Protein AF-A0A510JDL7-F1 (afdb_monomer)

Foldseek 3Di:
DPPVVVVVVVVVVLVVVLLVQLLVLLDPQKWKWWFLFWAWDFPVVPDPDGDTDTFGKMWIWHDDPQKIWIDIKTKAAPDCVQADPSRIGPLVVCLVPVVRIPTGRPRQFETWDADPNDIDTDRGTDIGGPVRVVVVCVVRVIDTDDSVSSNSSSVVSVVVSVVVD

Radius of gyration: 16.77 Å; Cα contacts (8 Å, |Δi|>4): 255; chains: 1; bounding box: 40×36×50 Å

Mean predicted aligned error: 10.33 Å

pLDDT: mean 73.53, std 20.41, range [26.92, 97.62]

Secondary structure (DSSP, 8-state):
--TTHHHHHHHHHHHHHHHHHHHHTTSTT-EEEEEEEEEEEE-TTT-SS--EEEEEEEEEEEEETTEEEEEEEEEE-SSGGGB-TTS-B-HHHHTT-GGGSEEE--TT-PPPEEETTEEE---S-EEE-HHHHHHHHHHTT-EEPPHHHHHHHHHHHHHHHHH--

Organism: NCBI:txid157692

Sequence (165 aa):
MLKKLAFFLLFLIGIISFSLESKDFNTPQAVIYNTNKKMPANFRFEMEEDNWEDTNYIIHVIKDGDKYKVAYSYLKANSPSYYDKDGYPRLDFVTKEFDKVYFTYFSAQPGTYVKEGKKIERMTYETLTAEQLEEFLKERNAKKVDDNIQKRIKEHLLWLDSAAN

Structure (mmCIF, N/CA/C/O backbone):
data_AF-A0A510JDL7-F1
#
_entry.id   AF-A0A510JDL7-F1
#
loop_
_atom_site.group_PDB
_atom_site.id
_atom_site.type_symbol
_atom_site.label_atom_id
_atom_site.label_alt_id
_atom_site.label_comp_id
_atom_site.label_asym_id
_atom_site.label_entity_id
_atom_site.label_seq_id
_atom_site.pdbx_PDB_ins_code
_atom_site.Cartn_x
_atom_site.Cartn_y
_atom_site.Cartn_z
_atom_site.occupancy
_atom_site.B_iso_or_equiv
_atom_site.auth_seq_id
_atom_site.auth_comp_id
_atom_site.auth_asym_id
_atom_site.auth_atom_id
_atom_site.pdbx_PDB_model_num
ATOM 1 N N . MET A 1 1 ? 20.229 -20.669 34.619 1.00 41.16 1 MET A N 1
ATOM 2 C CA . MET A 1 1 ? 20.325 -20.851 33.151 1.00 41.16 1 MET A CA 1
ATOM 3 C C . MET A 1 1 ? 19.003 -21.231 32.456 1.00 41.16 1 MET A C 1
ATOM 5 O O . MET A 1 1 ? 19.018 -21.387 31.247 1.00 41.16 1 MET A O 1
ATOM 9 N N . LEU A 1 2 ? 17.841 -21.260 33.135 1.00 39.34 2 LEU A N 1
ATOM 10 C CA . LEU A 1 2 ? 16.552 -21.636 32.510 1.00 39.34 2 LEU A CA 1
ATOM 11 C C . LEU A 1 2 ? 15.729 -20.478 31.896 1.00 39.34 2 LEU A C 1
ATOM 13 O O . LEU A 1 2 ? 14.809 -20.725 31.129 1.00 39.34 2 LEU A O 1
ATOM 17 N N . LYS A 1 3 ? 16.042 -19.207 32.195 1.00 33.81 3 LYS A N 1
ATOM 18 C CA . LYS A 1 3 ? 15.233 -18.056 31.730 1.00 33.81 3 LYS A CA 1
ATOM 19 C C . LYS A 1 3 ? 15.479 -17.635 30.272 1.00 33.81 3 LYS A C 1
ATOM 21 O O . LYS A 1 3 ? 14.683 -16.880 29.732 1.00 33.81 3 LYS A O 1
ATOM 26 N N . LYS A 1 4 ? 16.555 -18.111 29.631 1.00 34.12 4 LYS A N 1
ATOM 27 C CA . LYS A 1 4 ? 16.896 -17.753 28.239 1.00 34.12 4 LYS A CA 1
ATOM 28 C C . LYS A 1 4 ? 16.282 -18.692 27.189 1.00 34.12 4 LYS A C 1
ATOM 30 O O . LYS A 1 4 ? 16.147 -18.283 26.045 1.00 34.12 4 LYS A O 1
ATOM 35 N N . LEU A 1 5 ? 15.864 -19.905 27.571 1.00 37.09 5 LEU A N 1
ATOM 36 C CA . LEU A 1 5 ? 15.298 -20.880 26.627 1.00 37.09 5 LEU A CA 1
ATOM 37 C C . LEU A 1 5 ? 13.821 -20.594 26.292 1.00 37.09 5 LEU A C 1
ATOM 39 O O . LEU A 1 5 ? 13.394 -20.798 25.161 1.00 37.09 5 LEU A O 1
ATOM 43 N N . ALA A 1 6 ? 13.057 -20.045 27.243 1.00 39.56 6 ALA A N 1
ATOM 44 C CA . ALA A 1 6 ? 11.647 -19.699 27.031 1.00 39.56 6 ALA A CA 1
ATOM 45 C C . ALA A 1 6 ? 11.447 -18.574 25.994 1.00 39.56 6 ALA A C 1
ATOM 47 O O . ALA A 1 6 ? 10.439 -18.553 25.294 1.00 39.56 6 ALA A O 1
ATOM 48 N N . PHE A 1 7 ? 12.426 -17.675 25.847 1.00 36.28 7 PHE A N 1
ATOM 49 C CA . PHE A 1 7 ? 12.362 -16.579 24.874 1.00 36.28 7 PHE A CA 1
ATOM 50 C C . PHE A 1 7 ? 12.571 -17.055 23.427 1.00 36.28 7 PHE A C 1
ATOM 52 O O . PHE A 1 7 ? 12.030 -16.457 22.504 1.00 36.28 7 PHE A O 1
ATOM 59 N N . PHE A 1 8 ? 13.302 -18.158 23.231 1.00 31.39 8 PHE A N 1
ATOM 60 C CA . PHE A 1 8 ? 13.505 -18.763 21.911 1.00 31.39 8 PHE A CA 1
ATOM 61 C C . PHE A 1 8 ? 12.312 -19.624 21.471 1.00 31.39 8 PHE A C 1
ATOM 63 O O . PHE A 1 8 ? 11.990 -19.663 20.286 1.00 31.39 8 PHE A O 1
ATOM 70 N N . LEU A 1 9 ? 11.606 -20.264 22.412 1.00 27.17 9 LEU A N 1
ATOM 71 C CA . LEU A 1 9 ? 10.429 -21.079 22.086 1.00 27.17 9 LEU A CA 1
ATOM 72 C C . LEU A 1 9 ? 9.188 -20.246 21.717 1.00 27.17 9 LEU A C 1
ATOM 74 O O . LEU A 1 9 ? 8.408 -20.672 20.871 1.00 27.17 9 LEU A O 1
ATOM 78 N N . LEU A 1 10 ? 9.018 -19.048 22.287 1.00 34.72 10 LEU A N 1
ATOM 79 C CA . LEU A 1 10 ? 7.931 -18.130 21.905 1.00 34.72 10 LEU A CA 1
ATOM 80 C C . LEU A 1 10 ? 8.142 -17.490 20.523 1.00 34.72 10 LEU A C 1
ATOM 82 O O . LEU A 1 10 ? 7.177 -17.066 19.892 1.00 34.72 10 LEU A O 1
ATOM 86 N N . PHE A 1 11 ? 9.381 -17.454 20.028 1.00 32.03 11 PHE A N 1
ATOM 87 C CA . PHE A 1 11 ? 9.708 -16.856 18.733 1.00 32.03 11 PHE A CA 1
ATOM 88 C C . PHE A 1 11 ? 9.365 -17.774 17.547 1.00 32.03 11 PHE A C 1
ATOM 90 O O . PHE A 1 11 ? 9.019 -17.293 16.473 1.00 32.03 11 PHE A O 1
ATOM 97 N N . LEU A 1 12 ? 9.389 -19.096 17.746 1.00 29.89 12 LEU A N 1
ATOM 98 C CA . LEU A 1 12 ? 9.092 -20.075 16.692 1.00 29.89 12 LEU A CA 1
ATOM 99 C C . LEU A 1 12 ? 7.590 -20.244 16.413 1.00 29.89 12 LEU A C 1
ATOM 101 O O . LEU A 1 12 ? 7.218 -20.577 15.292 1.00 29.89 12 LEU A O 1
ATOM 105 N N . ILE A 1 13 ? 6.720 -19.964 17.389 1.00 31.05 13 ILE A N 1
ATOM 106 C CA . ILE A 1 13 ? 5.259 -20.054 17.202 1.00 31.05 13 ILE A CA 1
ATOM 107 C C . ILE A 1 13 ? 4.720 -18.834 16.430 1.00 31.05 13 ILE A C 1
ATOM 109 O O . ILE A 1 13 ? 3.722 -18.945 15.725 1.00 31.05 13 ILE A O 1
ATOM 113 N N . GLY A 1 14 ? 5.403 -17.684 16.494 1.00 26.92 14 GLY A N 1
ATOM 114 C CA . GLY A 1 14 ? 4.995 -16.477 15.768 1.00 26.92 14 GLY A CA 1
ATOM 115 C C . GLY A 1 14 ? 5.118 -16.614 14.249 1.00 26.92 14 GLY A C 1
ATOM 116 O O . GLY A 1 14 ? 4.195 -16.259 13.529 1.00 26.92 14 GLY A O 1
ATOM 117 N N . ILE A 1 15 ? 6.222 -17.184 13.757 1.00 33.34 15 ILE A N 1
ATOM 118 C CA . ILE A 1 15 ? 6.570 -17.188 12.322 1.00 33.34 15 ILE A CA 1
ATOM 119 C C . ILE A 1 15 ? 5.583 -18.023 11.486 1.00 33.34 15 ILE A C 1
ATOM 121 O O . ILE A 1 15 ? 5.272 -17.660 10.354 1.00 33.34 15 ILE A O 1
ATOM 125 N N . ILE A 1 16 ? 5.035 -19.105 12.048 1.00 31.17 16 ILE A N 1
ATOM 126 C CA . ILE A 1 16 ? 4.105 -19.990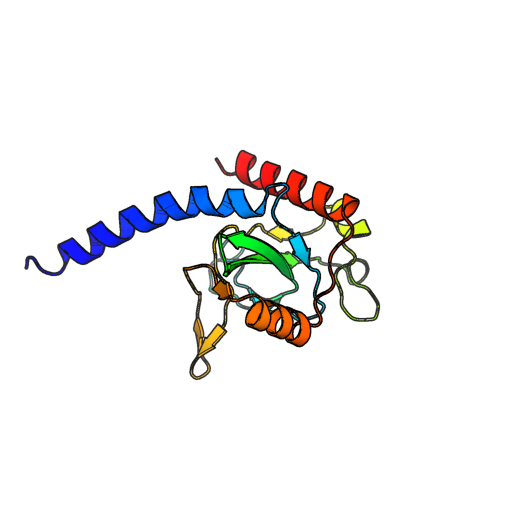 11.328 1.00 31.17 16 ILE A CA 1
ATOM 127 C C . ILE A 1 16 ? 2.730 -19.315 11.157 1.00 31.17 16 ILE A C 1
ATOM 129 O O . ILE A 1 16 ? 2.144 -19.389 10.076 1.00 31.17 16 ILE A O 1
ATOM 133 N N . SER A 1 17 ? 2.253 -18.585 12.173 1.00 32.38 17 SER A N 1
ATOM 134 C CA . SER A 1 17 ? 0.970 -17.862 12.133 1.00 32.38 17 SER A CA 1
ATOM 135 C C . SER A 1 17 ? 0.961 -16.707 11.124 1.00 32.38 17 SER A C 1
ATOM 137 O O . SER A 1 17 ? -0.064 -16.450 10.495 1.00 32.38 17 SER A O 1
ATOM 139 N N . PHE A 1 18 ? 2.107 -16.051 10.905 1.00 39.56 18 PHE A N 1
ATOM 140 C CA . PHE A 1 18 ? 2.215 -14.936 9.956 1.00 39.56 18 PHE A CA 1
ATOM 141 C C . PHE A 1 18 ? 1.975 -15.349 8.497 1.00 39.56 18 PHE A C 1
ATOM 143 O O . PHE A 1 18 ? 1.402 -14.569 7.743 1.00 39.56 18 PHE A O 1
ATOM 150 N N . SER A 1 19 ? 2.343 -16.575 8.104 1.00 47.31 19 SER A N 1
ATOM 151 C CA . SER A 1 19 ? 2.149 -17.076 6.729 1.00 47.31 19 SER A CA 1
ATOM 152 C C . SER A 1 19 ? 0.683 -17.344 6.352 1.00 47.31 19 SER A C 1
ATOM 154 O O . SER A 1 19 ? 0.345 -17.416 5.169 1.00 47.31 19 SER A O 1
ATOM 156 N N . LEU A 1 20 ? -0.191 -17.516 7.352 1.00 47.72 20 LEU A N 1
ATOM 157 C CA . LEU A 1 20 ? -1.612 -17.809 7.158 1.00 47.72 20 LEU A CA 1
ATOM 158 C C . LEU A 1 20 ? -2.445 -16.525 7.093 1.00 47.72 20 LEU A C 1
ATOM 160 O O . LEU A 1 20 ? -3.252 -16.384 6.182 1.00 47.72 20 LEU A O 1
ATOM 164 N N . GLU A 1 21 ? -2.205 -15.572 7.999 1.00 56.72 21 GLU A N 1
ATOM 165 C CA . GLU A 1 21 ? -2.957 -14.302 8.061 1.00 56.72 21 GLU A CA 1
ATOM 166 C C . GLU A 1 21 ? -2.655 -13.360 6.891 1.00 56.72 21 GLU A C 1
ATOM 168 O O . GLU A 1 21 ? -3.428 -12.457 6.579 1.00 56.72 21 GLU A O 1
ATOM 173 N N . SER A 1 22 ? -1.522 -13.553 6.225 1.00 60.84 22 SER A N 1
ATOM 174 C CA . SER A 1 22 ? -1.131 -12.714 5.105 1.00 60.84 22 SER A CA 1
ATOM 175 C C . SER A 1 22 ? -2.011 -12.954 3.878 1.00 60.84 22 SER A C 1
ATOM 177 O O . SER A 1 22 ? -2.494 -12.006 3.259 1.00 60.84 22 SER A O 1
ATOM 179 N N . LYS A 1 23 ? -2.343 -14.226 3.625 1.00 66.38 23 LYS A N 1
ATOM 180 C CA . LYS A 1 23 ? -3.234 -14.665 2.546 1.00 66.38 23 LYS A CA 1
ATOM 181 C C . LYS A 1 23 ? -4.621 -14.048 2.656 1.00 66.38 23 LYS A C 1
ATOM 183 O O . LYS A 1 23 ? -5.256 -13.830 1.624 1.00 66.38 23 LYS A O 1
ATOM 188 N N . ASP A 1 24 ? -5.064 -13.702 3.866 1.00 76.19 24 ASP A N 1
ATOM 189 C CA . ASP A 1 24 ? -6.343 -13.025 4.070 1.00 76.19 24 ASP A CA 1
ATOM 190 C C . ASP A 1 24 ? -6.382 -11.700 3.298 1.00 76.19 24 ASP A C 1
ATOM 192 O O . ASP A 1 24 ? -7.381 -11.416 2.636 1.00 76.19 24 ASP A O 1
ATOM 196 N N . PHE A 1 25 ? -5.279 -10.939 3.258 1.00 77.56 25 PHE A N 1
ATOM 197 C CA . PHE A 1 25 ? -5.152 -9.670 2.512 1.00 77.56 25 PHE A CA 1
ATOM 198 C C . PHE A 1 25 ? -5.222 -9.816 0.993 1.00 77.56 25 PHE A C 1
ATOM 200 O O . PHE A 1 25 ? -5.469 -8.832 0.296 1.00 77.56 25 PHE A O 1
ATOM 207 N N . ASN A 1 26 ? -5.111 -11.039 0.484 1.00 75.81 26 ASN A N 1
ATOM 208 C CA . ASN A 1 26 ? -5.277 -11.345 -0.931 1.00 75.81 26 ASN A CA 1
ATOM 209 C C . ASN A 1 26 ? -6.688 -11.847 -1.277 1.00 75.81 26 ASN A C 1
ATOM 211 O O . ASN A 1 26 ? -6.996 -12.100 -2.444 1.00 75.81 26 ASN A O 1
ATOM 215 N N . THR A 1 27 ? -7.577 -11.970 -0.290 1.00 78.25 27 THR A N 1
ATOM 216 C CA . THR A 1 27 ? -8.949 -12.445 -0.497 1.00 78.25 27 THR A CA 1
ATOM 217 C C . THR A 1 27 ? -9.860 -11.373 -1.119 1.00 78.25 27 THR A C 1
ATOM 219 O O . THR A 1 27 ? -9.561 -10.168 -1.099 1.00 78.25 27 THR A O 1
ATOM 222 N N . PRO A 1 28 ? -11.026 -11.758 -1.676 1.00 79.94 28 PRO A N 1
ATOM 223 C CA . PRO A 1 28 ? -12.033 -10.805 -2.144 1.00 79.94 28 PRO A CA 1
ATOM 224 C C . PRO A 1 28 ? -12.457 -9.762 -1.096 1.00 79.94 28 PRO A C 1
ATOM 226 O O . PRO A 1 28 ? -12.797 -8.647 -1.478 1.00 79.94 28 PRO A O 1
ATOM 229 N N . GLN A 1 29 ? -12.384 -10.097 0.195 1.00 85.56 29 GLN A N 1
ATOM 230 C CA . GLN A 1 29 ? -12.795 -9.263 1.326 1.00 85.56 29 GLN A CA 1
ATOM 231 C C . GLN A 1 29 ? -11.840 -8.094 1.606 1.00 85.56 29 GLN A C 1
ATOM 233 O O . GLN A 1 29 ? -12.261 -7.101 2.200 1.00 85.56 29 GLN A O 1
ATOM 238 N N . ALA A 1 30 ? -10.579 -8.182 1.177 1.00 89.56 30 ALA A N 1
ATOM 239 C CA . ALA A 1 30 ? -9.633 -7.082 1.304 1.00 89.56 30 ALA A CA 1
ATOM 240 C C . ALA A 1 30 ? -9.984 -5.934 0.349 1.00 89.56 30 ALA A C 1
ATOM 242 O O . ALA A 1 30 ? -10.299 -6.158 -0.817 1.00 89.56 30 ALA A O 1
ATOM 243 N N . VAL A 1 31 ? -9.892 -4.691 0.803 1.00 95.06 31 VAL A N 1
ATOM 244 C CA . VAL A 1 31 ? -10.018 -3.505 -0.048 1.00 95.06 31 VAL A CA 1
ATOM 245 C C . VAL A 1 31 ? -8.645 -2.878 -0.210 1.00 95.06 31 VAL A C 1
ATOM 247 O O . VAL A 1 31 ? -7.950 -2.640 0.777 1.00 95.06 31 VAL A O 1
ATOM 250 N N . ILE A 1 32 ? -8.263 -2.602 -1.455 1.00 93.88 32 ILE A N 1
ATOM 251 C CA . ILE A 1 32 ? -6.975 -1.988 -1.772 1.00 93.88 32 ILE A CA 1
ATOM 252 C C . ILE A 1 32 ? -7.158 -0.487 -1.979 1.00 93.88 32 ILE A C 1
ATOM 254 O O . ILE A 1 32 ? -8.042 -0.042 -2.718 1.00 93.88 32 ILE A O 1
ATOM 258 N N . TYR A 1 33 ? -6.271 0.287 -1.364 1.00 96.25 33 TYR A N 1
ATOM 259 C CA . TYR A 1 33 ? -6.154 1.722 -1.557 1.00 96.25 33 TYR A CA 1
ATOM 260 C C . TYR A 1 33 ? -4.786 2.081 -2.135 1.00 96.25 33 TYR A C 1
ATOM 262 O O . TYR A 1 33 ? -3.755 1.530 -1.750 1.00 96.25 33 TYR A O 1
ATOM 270 N N . ASN A 1 34 ? -4.793 3.042 -3.051 1.00 95.88 34 ASN A N 1
ATOM 271 C CA . ASN A 1 34 ? -3.611 3.624 -3.661 1.00 95.88 34 ASN A CA 1
ATOM 272 C C . ASN A 1 34 ? -3.265 4.948 -2.978 1.00 95.88 34 ASN A C 1
ATOM 274 O O . ASN A 1 34 ? -4.159 5.743 -2.684 1.00 95.88 34 ASN A O 1
ATOM 278 N N . THR A 1 35 ? -1.984 5.214 -2.759 1.00 95.31 35 THR A N 1
ATOM 279 C CA . THR A 1 35 ? -1.496 6.440 -2.119 1.00 95.31 35 THR A CA 1
ATOM 280 C C . THR A 1 35 ? -0.325 7.016 -2.909 1.00 95.31 35 THR A C 1
ATOM 282 O O . THR A 1 35 ? 0.427 6.285 -3.545 1.00 95.31 35 THR A O 1
ATOM 285 N N . ASN A 1 36 ? -0.180 8.340 -2.872 1.00 94.75 36 ASN A N 1
ATOM 286 C CA . ASN A 1 36 ? 0.999 9.044 -3.377 1.00 94.75 36 ASN A CA 1
ATOM 287 C C . ASN A 1 36 ? 2.031 9.342 -2.278 1.00 94.75 36 ASN A C 1
ATOM 289 O O . ASN A 1 36 ? 2.998 10.071 -2.504 1.00 94.75 36 ASN A O 1
ATOM 293 N N . LYS A 1 37 ? 1.815 8.833 -1.061 1.00 92.25 37 LYS A N 1
ATOM 294 C CA . LYS A 1 37 ? 2.808 8.881 0.008 1.00 92.25 37 LYS A CA 1
ATOM 295 C C . LYS A 1 37 ? 3.809 7.754 -0.188 1.00 92.25 37 LYS A C 1
ATOM 297 O O . LYS A 1 37 ? 3.488 6.688 -0.705 1.00 92.25 37 LYS A O 1
ATOM 302 N N . LYS A 1 38 ? 5.021 7.993 0.298 1.00 87.31 38 LYS A N 1
ATOM 303 C CA . LYS A 1 38 ? 6.072 6.985 0.359 1.00 87.31 38 LYS A CA 1
ATOM 304 C C . LYS A 1 38 ? 6.242 6.496 1.787 1.00 87.31 38 LYS A C 1
ATOM 306 O O . LYS A 1 38 ? 5.964 7.232 2.733 1.00 87.31 38 LYS A O 1
ATOM 311 N N . MET A 1 39 ? 6.681 5.256 1.922 1.00 80.94 39 MET A N 1
ATOM 312 C CA . MET A 1 39 ? 7.043 4.642 3.192 1.00 80.94 39 MET A CA 1
ATOM 313 C C . MET A 1 39 ? 8.440 4.026 3.043 1.00 80.94 39 MET A C 1
ATOM 315 O O . MET A 1 39 ? 8.738 3.486 1.973 1.00 80.94 39 MET A O 1
ATOM 319 N N . PRO A 1 40 ? 9.315 4.119 4.060 1.00 77.00 40 PRO A N 1
ATOM 320 C CA . PRO A 1 40 ? 10.616 3.466 4.011 1.00 77.00 40 PRO A CA 1
ATOM 321 C C . PRO A 1 40 ? 10.463 1.956 3.811 1.00 77.00 40 PRO A C 1
ATOM 323 O O . PRO A 1 40 ? 9.755 1.317 4.581 1.00 77.00 40 PRO A O 1
ATOM 326 N N . ALA A 1 41 ? 11.154 1.395 2.825 1.00 74.25 41 ALA A N 1
ATOM 327 C CA . ALA A 1 41 ? 11.216 -0.035 2.553 1.00 74.25 41 ALA A CA 1
ATOM 328 C C . ALA A 1 41 ? 12.675 -0.500 2.564 1.00 74.25 41 ALA A C 1
ATOM 330 O O . ALA A 1 41 ? 13.564 0.240 2.142 1.00 74.25 41 ALA A O 1
ATOM 331 N N . ASN A 1 42 ? 12.909 -1.722 3.040 1.00 68.06 42 ASN A N 1
ATOM 332 C CA . ASN A 1 42 ? 14.197 -2.399 2.943 1.00 68.06 42 ASN A CA 1
ATOM 333 C C . ASN A 1 42 ? 14.015 -3.647 2.082 1.00 68.06 42 ASN A C 1
ATOM 335 O O . ASN A 1 42 ? 13.366 -4.614 2.486 1.00 68.06 42 ASN A O 1
ATOM 339 N N . PHE A 1 43 ? 14.574 -3.617 0.879 1.00 64.50 43 PHE A N 1
ATOM 340 C CA . PHE A 1 43 ? 14.559 -4.751 -0.035 1.00 64.50 43 PHE A CA 1
ATOM 341 C C . PHE A 1 43 ? 15.750 -5.664 0.275 1.00 64.50 43 PHE A C 1
ATOM 343 O O . PHE A 1 43 ? 16.668 -5.804 -0.527 1.00 64.50 43 PHE A O 1
ATOM 350 N N . ARG A 1 44 ? 15.731 -6.306 1.455 1.00 54.38 44 ARG A N 1
ATOM 351 C CA . ARG A 1 44 ? 16.808 -7.203 1.931 1.00 54.38 44 ARG A CA 1
ATOM 352 C C . ARG A 1 44 ? 17.115 -8.376 0.989 1.00 54.38 44 ARG A C 1
ATOM 354 O O . ARG A 1 44 ? 18.147 -9.016 1.127 1.00 54.38 44 ARG A O 1
ATOM 361 N N . PHE A 1 45 ? 16.223 -8.671 0.045 1.00 49.91 45 PHE A N 1
ATOM 362 C CA . PHE A 1 45 ? 16.415 -9.713 -0.964 1.00 49.91 45 PHE A CA 1
ATOM 363 C C . PHE A 1 45 ? 17.318 -9.278 -2.133 1.00 49.91 45 PHE A C 1
ATOM 365 O O . PHE A 1 45 ? 17.665 -10.119 -2.955 1.00 49.91 45 PHE A O 1
ATOM 372 N N . GLU A 1 46 ? 17.700 -7.996 -2.219 1.00 45.31 46 GLU A N 1
ATOM 373 C CA . GLU A 1 46 ? 18.482 -7.453 -3.340 1.00 45.31 46 GLU A CA 1
ATOM 374 C C . GLU A 1 46 ? 19.937 -7.094 -2.985 1.00 45.31 46 GLU A C 1
ATOM 376 O O . GLU A 1 46 ? 20.745 -6.958 -3.903 1.00 45.31 46 GLU A O 1
ATOM 381 N N . MET A 1 47 ? 20.310 -6.921 -1.705 1.00 38.47 47 MET A N 1
ATOM 382 C CA . MET A 1 47 ? 21.626 -6.369 -1.327 1.00 38.47 47 MET A CA 1
ATOM 383 C C . MET A 1 47 ? 22.196 -6.951 -0.022 1.00 38.47 47 MET A C 1
ATOM 385 O O . MET A 1 47 ? 21.455 -7.279 0.898 1.00 38.47 47 MET A O 1
ATOM 389 N N . GLU A 1 48 ? 23.530 -7.045 0.059 1.00 44.69 48 GLU A N 1
ATOM 390 C CA . GLU A 1 48 ? 24.288 -7.562 1.219 1.00 44.69 48 GLU A CA 1
ATOM 391 C C . GLU A 1 48 ? 24.217 -6.652 2.472 1.00 44.69 48 GLU A C 1
ATOM 393 O O . GLU A 1 48 ? 24.642 -7.064 3.551 1.00 44.69 48 GLU A O 1
ATOM 398 N N . GLU A 1 49 ? 23.646 -5.443 2.362 1.00 52.44 49 GLU A N 1
ATOM 399 C CA . GLU A 1 49 ? 23.534 -4.446 3.439 1.00 52.44 49 GLU A CA 1
ATOM 400 C C . GLU A 1 49 ? 22.097 -3.910 3.610 1.00 52.44 49 GLU A C 1
ATOM 402 O O . GLU A 1 49 ? 21.289 -3.930 2.680 1.00 52.44 49 GLU A O 1
ATOM 407 N N . ASP A 1 50 ? 21.787 -3.384 4.804 1.00 59.22 50 ASP A N 1
ATOM 408 C CA . ASP A 1 50 ? 20.510 -2.724 5.118 1.00 59.22 50 ASP A CA 1
ATOM 409 C C . ASP A 1 50 ? 20.333 -1.436 4.287 1.00 59.22 50 ASP A C 1
ATOM 411 O O . ASP A 1 50 ? 20.766 -0.352 4.689 1.00 59.22 50 ASP A O 1
ATOM 415 N N . ASN A 1 51 ? 19.655 -1.537 3.140 1.00 64.56 51 ASN A N 1
ATOM 416 C CA . ASN A 1 51 ? 19.399 -0.403 2.254 1.00 64.56 51 ASN A CA 1
ATOM 417 C C . ASN A 1 51 ? 17.938 0.063 2.344 1.00 64.56 51 ASN A C 1
ATOM 419 O O . ASN A 1 51 ? 17.033 -0.491 1.719 1.00 64.56 51 ASN A O 1
ATOM 423 N N . TRP A 1 52 ? 17.717 1.095 3.157 1.00 73.19 52 TRP A N 1
ATOM 424 C CA . TRP A 1 52 ? 16.405 1.692 3.388 1.00 73.19 52 TRP A CA 1
ATOM 425 C C . TRP A 1 52 ? 16.122 2.842 2.424 1.00 73.19 52 TRP A C 1
ATOM 427 O O . TRP A 1 52 ? 16.734 3.905 2.541 1.00 73.19 52 TRP A O 1
ATOM 437 N N . GLU A 1 53 ? 15.092 2.711 1.593 1.00 75.75 53 GLU A N 1
ATOM 438 C CA . GLU A 1 53 ? 14.673 3.758 0.654 1.00 75.75 53 GLU A CA 1
ATOM 439 C C . GLU A 1 53 ? 13.178 4.090 0.767 1.00 75.75 53 GLU A C 1
ATOM 441 O O . GLU A 1 53 ? 12.339 3.231 1.045 1.00 75.75 53 GLU A O 1
ATOM 446 N N . ASP A 1 54 ? 12.822 5.357 0.555 1.00 83.44 54 ASP A N 1
ATOM 447 C CA . ASP A 1 54 ? 11.421 5.781 0.550 1.00 83.44 54 ASP A CA 1
ATOM 448 C C . ASP A 1 54 ? 10.735 5.284 -0.727 1.00 83.44 54 ASP A C 1
ATOM 450 O O . ASP A 1 54 ? 11.017 5.756 -1.835 1.00 83.44 54 ASP A O 1
ATOM 454 N N . THR A 1 55 ? 9.795 4.355 -0.562 1.00 81.81 55 THR A N 1
ATOM 455 C CA . THR A 1 55 ? 9.177 3.609 -1.662 1.00 81.81 55 THR A CA 1
ATOM 456 C C . THR A 1 55 ? 7.670 3.813 -1.710 1.00 81.81 55 THR A C 1
ATOM 458 O O . THR A 1 55 ? 7.019 4.049 -0.690 1.00 81.81 55 THR A O 1
ATOM 461 N N . ASN A 1 56 ? 7.096 3.743 -2.911 1.00 87.31 56 ASN A N 1
ATOM 462 C CA . ASN A 1 56 ? 5.648 3.777 -3.079 1.00 87.31 56 ASN A CA 1
ATOM 463 C C . ASN A 1 56 ? 5.025 2.484 -2.550 1.00 87.31 56 ASN A C 1
ATOM 465 O O . ASN A 1 56 ? 5.655 1.426 -2.549 1.00 87.31 56 ASN A O 1
ATOM 469 N N . TYR A 1 57 ? 3.777 2.564 -2.107 1.00 87.19 57 TYR A N 1
ATOM 470 C CA . TYR A 1 57 ? 3.076 1.413 -1.562 1.00 87.19 57 TYR A CA 1
ATOM 471 C C . TYR A 1 57 ? 1.576 1.497 -1.826 1.00 87.19 57 TYR A C 1
ATOM 473 O O . TYR A 1 57 ? 1.026 2.566 -2.090 1.00 87.19 57 TYR A O 1
ATOM 481 N N . ILE A 1 58 ? 0.917 0.348 -1.740 1.00 90.75 58 ILE A N 1
ATOM 482 C CA . ILE A 1 58 ? -0.538 0.234 -1.657 1.00 90.75 58 ILE A CA 1
ATOM 483 C C . ILE A 1 58 ? -0.929 -0.276 -0.271 1.00 90.75 58 ILE A C 1
ATOM 485 O O . ILE A 1 58 ? -0.147 -0.949 0.402 1.00 90.75 58 ILE A O 1
ATOM 489 N N . ILE A 1 59 ? -2.140 0.064 0.152 1.00 90.75 59 ILE A N 1
ATOM 490 C CA . ILE A 1 59 ? -2.696 -0.272 1.463 1.00 90.75 59 ILE A CA 1
ATOM 491 C C . ILE A 1 59 ? -3.770 -1.334 1.258 1.00 90.75 59 ILE A C 1
ATOM 493 O O . ILE A 1 59 ? -4.664 -1.147 0.437 1.00 90.75 59 ILE A O 1
ATOM 497 N N . HIS A 1 60 ? -3.717 -2.408 2.032 1.00 90.44 60 HIS A N 1
ATOM 498 C CA . HIS A 1 60 ? -4.738 -3.450 2.076 1.00 90.44 60 HIS A CA 1
ATOM 499 C C . HIS A 1 60 ? -5.506 -3.341 3.382 1.00 90.44 60 HIS A C 1
ATOM 501 O O . HIS A 1 60 ? -4.898 -3.268 4.448 1.00 90.44 60 HIS A O 1
ATOM 507 N N . VAL A 1 61 ? -6.831 -3.339 3.307 1.00 91.62 61 VAL A N 1
ATOM 508 C CA . VAL A 1 61 ? -7.711 -3.194 4.469 1.00 91.62 61 VAL A CA 1
ATOM 509 C C . VAL A 1 61 ? -8.693 -4.351 4.512 1.00 91.62 61 VAL A C 1
ATOM 511 O O . VAL A 1 61 ? -9.411 -4.584 3.544 1.00 91.62 61 VAL A O 1
ATOM 514 N N . ILE A 1 62 ? -8.774 -5.043 5.644 1.00 90.50 62 ILE A N 1
ATOM 515 C CA . ILE A 1 62 ? -9.768 -6.094 5.893 1.00 90.50 62 ILE A CA 1
ATOM 516 C C . ILE A 1 62 ? -10.593 -5.730 7.108 1.00 90.50 62 ILE A C 1
ATOM 518 O O . ILE A 1 62 ? -10.049 -5.300 8.120 1.00 90.50 62 ILE A O 1
ATOM 522 N N . LYS A 1 63 ? -11.903 -5.951 7.025 1.00 90.81 63 LYS A N 1
ATOM 523 C CA . LYS A 1 63 ? -12.779 -5.883 8.191 1.00 90.81 63 LYS A CA 1
ATOM 524 C C . LYS A 1 63 ? -12.624 -7.147 9.041 1.00 90.81 63 LYS A C 1
ATOM 526 O O . LYS A 1 63 ? -12.811 -8.246 8.530 1.00 90.81 63 LYS A O 1
ATOM 531 N N . ASP A 1 64 ? -12.345 -6.972 10.327 1.00 86.94 64 ASP A N 1
ATOM 532 C CA . ASP A 1 64 ? -12.225 -8.039 11.320 1.00 86.94 64 ASP A CA 1
ATOM 533 C C . ASP A 1 64 ? -13.091 -7.696 12.541 1.00 86.94 64 ASP A C 1
ATOM 535 O O . ASP A 1 64 ? -12.720 -6.885 13.392 1.00 86.94 64 ASP A O 1
ATOM 539 N N . GLY A 1 65 ? -14.308 -8.246 12.567 1.00 89.38 65 GLY A N 1
ATOM 540 C CA . GLY A 1 65 ? -15.321 -7.895 13.561 1.00 89.38 65 GLY A CA 1
ATOM 541 C C . GLY A 1 65 ? -15.734 -6.419 13.490 1.00 89.38 65 GLY A C 1
ATOM 542 O O . GLY A 1 65 ? -16.268 -5.951 12.478 1.00 89.38 65 GLY A O 1
ATOM 543 N N . ASP A 1 66 ? -15.519 -5.701 14.592 1.00 91.62 66 ASP A N 1
ATOM 544 C CA . ASP A 1 66 ? -15.771 -4.265 14.760 1.00 91.62 66 ASP A CA 1
ATOM 545 C C . ASP A 1 66 ? -14.572 -3.383 14.366 1.00 91.62 66 ASP A C 1
ATOM 547 O O . ASP A 1 66 ? -14.668 -2.153 14.389 1.00 91.62 66 ASP A O 1
ATOM 551 N N . LYS A 1 67 ? -13.452 -4.001 13.978 1.00 92.19 67 LYS A N 1
ATOM 552 C CA . LYS A 1 67 ? -12.196 -3.329 13.638 1.00 92.19 67 LYS A CA 1
ATOM 553 C C . LYS A 1 67 ? -11.762 -3.634 12.209 1.00 92.19 67 LYS A C 1
ATOM 555 O O . LYS A 1 67 ? -12.402 -4.384 11.470 1.00 92.19 67 LYS A O 1
ATOM 560 N N . TYR A 1 68 ? -10.655 -3.018 11.821 1.00 90.31 68 TYR A N 1
ATOM 561 C CA . TYR A 1 68 ? -10.014 -3.192 10.531 1.00 90.31 68 TYR A CA 1
ATOM 562 C C . TYR A 1 68 ? -8.546 -3.533 10.716 1.00 90.31 68 TYR A C 1
ATOM 564 O O . TYR A 1 68 ? -7.852 -2.878 11.489 1.00 90.31 68 TYR A O 1
ATOM 572 N N . LYS A 1 69 ? -8.071 -4.533 9.981 1.00 87.19 69 LYS A N 1
ATOM 573 C CA . LYS A 1 69 ? -6.654 -4.871 9.874 1.00 87.19 69 LYS A CA 1
ATOM 574 C C . LYS A 1 69 ? -6.073 -4.200 8.634 1.00 87.19 69 LYS A C 1
ATOM 576 O O . LYS A 1 69 ? -6.708 -4.211 7.577 1.00 87.19 69 LYS A O 1
ATOM 581 N N . VAL A 1 70 ? -4.872 -3.642 8.762 1.00 84.88 70 VAL A N 1
ATOM 582 C CA . VAL A 1 70 ? -4.172 -2.940 7.680 1.00 84.88 70 VAL A CA 1
ATOM 583 C C . VAL A 1 70 ? -2.826 -3.596 7.379 1.00 84.88 70 VAL A C 1
ATOM 585 O O . VAL A 1 70 ? -2.016 -3.821 8.282 1.00 84.88 70 VAL A O 1
ATOM 588 N N . ALA A 1 71 ? -2.586 -3.861 6.095 1.00 82.69 71 ALA A N 1
ATOM 589 C CA . ALA A 1 71 ? -1.323 -4.349 5.546 1.00 82.69 71 ALA A CA 1
ATOM 590 C C . ALA A 1 71 ? -0.882 -3.509 4.336 1.00 82.69 71 ALA A C 1
ATOM 592 O O . ALA A 1 71 ? -1.614 -2.635 3.867 1.00 82.69 71 ALA A O 1
ATOM 593 N N . TYR A 1 72 ? 0.322 -3.772 3.824 1.00 81.81 72 TYR A N 1
ATOM 594 C CA . TYR A 1 72 ? 0.942 -2.964 2.774 1.00 81.81 72 TYR A CA 1
ATOM 595 C C . TYR A 1 72 ? 1.614 -3.837 1.714 1.00 81.81 72 TYR A C 1
ATOM 597 O O . TYR A 1 72 ? 2.086 -4.933 2.000 1.00 81.81 72 TYR A O 1
ATOM 605 N N . SER A 1 73 ? 1.701 -3.341 0.483 1.00 81.12 73 SER A N 1
ATOM 606 C CA . SER A 1 73 ? 2.621 -3.893 -0.520 1.00 81.12 73 SER A CA 1
ATOM 607 C C . SER A 1 73 ? 3.434 -2.774 -1.128 1.00 81.12 73 SER A C 1
ATOM 609 O O . SER A 1 73 ? 2.875 -1.736 -1.487 1.00 81.12 73 SER A O 1
ATOM 611 N N . TYR A 1 74 ? 4.742 -2.982 -1.234 1.00 80.69 74 TYR A N 1
ATOM 612 C CA . TYR A 1 74 ? 5.633 -2.003 -1.836 1.00 80.69 74 TYR A CA 1
ATOM 613 C C . TYR A 1 74 ? 5.639 -2.157 -3.351 1.00 80.69 74 TYR A C 1
ATOM 615 O O . TYR A 1 74 ? 5.591 -3.261 -3.892 1.00 80.69 74 TYR A O 1
ATOM 623 N N . LEU A 1 75 ? 5.707 -1.017 -4.026 1.00 80.12 75 LEU A N 1
ATOM 624 C CA . LEU A 1 75 ? 5.763 -0.920 -5.471 1.00 80.12 75 LEU A CA 1
ATOM 625 C C . LEU A 1 75 ? 6.979 -0.082 -5.840 1.00 80.12 75 LEU A C 1
ATOM 627 O O . LEU A 1 75 ? 7.019 1.130 -5.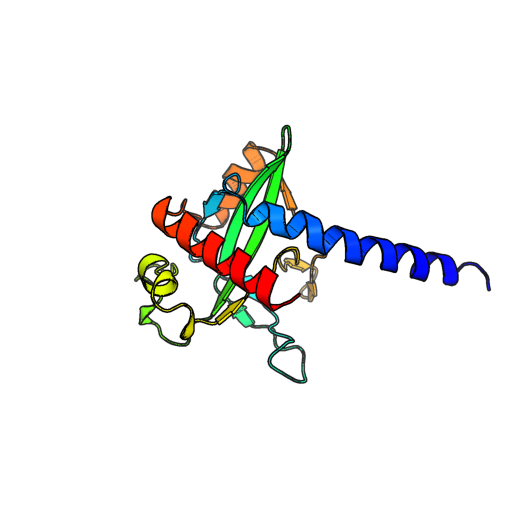605 1.00 80.12 75 LEU A O 1
ATOM 631 N N . LYS A 1 76 ? 7.955 -0.738 -6.460 1.00 78.19 76 LYS A N 1
ATOM 632 C CA . LYS A 1 76 ? 9.143 -0.105 -7.015 1.00 78.19 76 LYS A CA 1
ATOM 633 C C . LYS A 1 76 ? 9.161 -0.324 -8.522 1.00 78.19 76 LYS A C 1
ATOM 635 O O . LYS A 1 76 ? 9.191 -1.440 -9.023 1.00 78.19 76 LYS A O 1
ATOM 640 N N . ALA A 1 77 ? 9.125 0.774 -9.260 1.00 72.12 77 ALA A N 1
ATOM 641 C CA . ALA A 1 77 ? 9.208 0.762 -10.711 1.00 72.12 77 ALA A CA 1
ATOM 642 C C . ALA A 1 77 ? 10.313 1.713 -11.164 1.00 72.12 77 ALA A C 1
ATOM 644 O O . ALA A 1 77 ? 10.386 2.848 -10.689 1.00 72.12 77 ALA A O 1
ATOM 645 N N . ASN A 1 78 ? 11.131 1.268 -12.118 1.00 69.50 78 ASN A N 1
ATOM 646 C CA . ASN A 1 78 ? 12.314 1.999 -12.584 1.00 69.50 78 ASN A CA 1
ATOM 647 C C . ASN A 1 78 ? 11.995 3.077 -13.637 1.00 69.50 78 ASN A C 1
ATOM 649 O O . ASN A 1 78 ? 12.904 3.642 -14.239 1.00 69.50 78 ASN A O 1
ATOM 653 N N . SER A 1 79 ? 10.712 3.370 -13.881 1.00 79.12 79 SER A N 1
ATOM 654 C CA . SER A 1 79 ? 10.282 4.365 -14.865 1.00 79.12 79 SER A CA 1
ATOM 655 C C . SER A 1 79 ? 9.254 5.336 -14.278 1.00 79.12 79 SER A C 1
ATOM 657 O O . SER A 1 79 ? 8.282 4.894 -13.660 1.00 79.12 79 SER A O 1
ATOM 659 N N . PRO A 1 80 ? 9.394 6.655 -14.525 1.00 81.06 80 PRO A N 1
ATOM 660 C CA . PRO A 1 80 ? 8.406 7.647 -14.104 1.00 81.06 80 PRO A CA 1
ATOM 661 C C . PRO A 1 80 ? 7.034 7.433 -14.765 1.00 81.06 80 PRO A C 1
ATOM 663 O O . PRO A 1 80 ? 6.029 7.910 -14.253 1.00 81.06 80 PRO A O 1
ATOM 666 N N . SER A 1 81 ? 6.967 6.680 -15.870 1.00 86.31 81 SER A N 1
ATOM 667 C CA . SER A 1 81 ? 5.714 6.377 -16.580 1.00 86.31 81 SER A CA 1
ATOM 668 C C . SER A 1 81 ? 4.702 5.561 -15.764 1.00 86.31 81 SER A C 1
ATOM 670 O O . SER A 1 81 ? 3.508 5.601 -16.078 1.00 86.31 81 SER A O 1
ATOM 672 N N . TYR A 1 82 ? 5.155 4.872 -14.708 1.00 87.94 82 TYR A N 1
ATOM 673 C CA . TYR A 1 82 ? 4.307 4.131 -13.768 1.00 87.94 82 TYR A CA 1
ATOM 674 C C . TYR A 1 82 ? 3.668 5.015 -12.696 1.00 87.94 82 TYR A C 1
ATOM 676 O O . TYR A 1 82 ? 2.983 4.490 -11.822 1.00 87.94 82 TYR A O 1
ATOM 684 N N . TYR A 1 83 ? 3.852 6.334 -12.758 1.00 90.94 83 TYR A N 1
ATOM 685 C CA . TYR A 1 83 ? 3.267 7.279 -11.815 1.00 90.94 83 TYR A CA 1
ATOM 686 C C . TYR A 1 83 ? 2.467 8.350 -12.550 1.00 90.94 83 TYR A C 1
ATOM 688 O O . TYR A 1 83 ? 2.776 8.713 -13.687 1.00 90.94 83 TYR A O 1
ATOM 696 N N . ASP A 1 84 ? 1.392 8.820 -11.927 1.00 93.38 84 ASP A N 1
ATOM 697 C CA . ASP A 1 84 ? 0.648 9.970 -12.419 1.00 93.38 84 ASP A CA 1
ATOM 698 C C . ASP A 1 84 ? 1.323 11.283 -11.993 1.00 93.38 84 ASP A C 1
ATOM 700 O O . ASP A 1 84 ? 2.303 11.308 -11.243 1.00 93.38 84 ASP A O 1
ATOM 704 N N . LYS A 1 85 ? 0.787 12.402 -12.484 1.00 93.44 85 LYS A N 1
ATOM 705 C CA . LYS A 1 85 ? 1.308 13.742 -12.183 1.00 93.44 85 LYS A CA 1
ATOM 706 C C . LYS A 1 85 ? 1.279 14.099 -10.688 1.00 93.44 85 LYS A C 1
ATOM 708 O O . LYS A 1 85 ? 2.008 14.993 -10.275 1.00 93.44 85 LYS A O 1
ATOM 713 N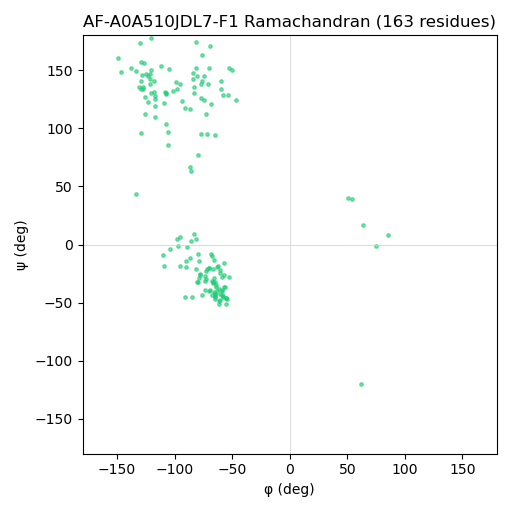 N . ASP A 1 86 ? 0.428 13.435 -9.905 1.00 93.69 86 ASP A N 1
ATOM 714 C CA . ASP A 1 86 ? 0.243 13.680 -8.474 1.00 93.69 86 ASP A CA 1
ATOM 715 C C . ASP A 1 86 ? 1.056 12.680 -7.624 1.00 93.69 86 ASP A C 1
ATOM 717 O O . ASP A 1 86 ? 0.971 12.698 -6.393 1.00 93.69 86 ASP A O 1
ATOM 721 N N . GLY A 1 87 ? 1.861 11.827 -8.270 1.00 91.75 87 GLY A N 1
ATOM 722 C CA . GLY A 1 87 ? 2.756 10.860 -7.642 1.00 91.75 87 GLY A CA 1
ATOM 723 C C . GLY A 1 87 ? 2.100 9.530 -7.275 1.00 91.75 87 GLY A C 1
ATOM 724 O O . GLY A 1 87 ? 2.737 8.717 -6.610 1.00 91.75 87 GLY A O 1
ATOM 725 N N . TYR A 1 88 ? 0.852 9.277 -7.683 1.00 94.69 88 TYR A N 1
ATOM 726 C CA . TYR A 1 88 ? 0.231 7.972 -7.464 1.00 94.69 88 TYR A CA 1
ATOM 727 C C . TYR A 1 88 ? 0.777 6.938 -8.446 1.00 94.69 88 TYR A C 1
ATOM 729 O O . TYR A 1 88 ? 0.886 7.228 -9.639 1.00 94.69 88 TYR A O 1
ATOM 737 N N . PRO A 1 89 ? 1.012 5.696 -8.002 1.00 92.69 89 PRO A N 1
ATOM 738 C CA . PRO A 1 89 ? 1.175 4.568 -8.905 1.00 92.69 89 PRO A CA 1
ATOM 739 C C . PRO A 1 89 ? -0.001 4.440 -9.885 1.00 92.69 89 PRO A C 1
ATOM 741 O O . PRO A 1 89 ? -1.165 4.381 -9.482 1.00 92.69 89 PRO A O 1
ATOM 744 N N . ARG A 1 90 ? 0.296 4.337 -11.181 1.00 93.50 90 ARG A N 1
ATOM 745 C CA . ARG A 1 90 ? -0.662 4.040 -12.254 1.00 93.50 90 ARG A CA 1
ATOM 746 C C . ARG A 1 90 ? -0.946 2.544 -12.287 1.00 93.50 90 ARG A C 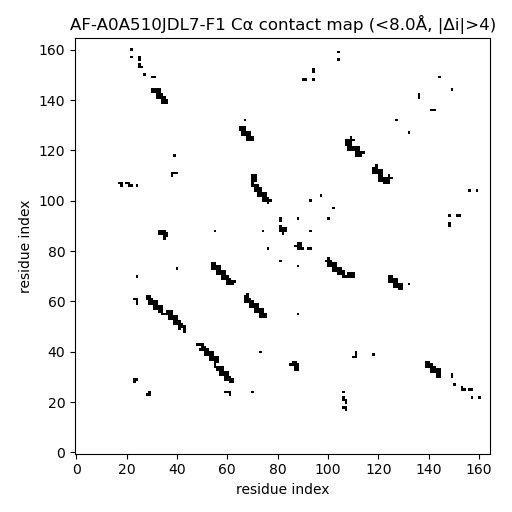1
ATOM 748 O O . ARG A 1 90 ? -0.397 1.800 -13.099 1.00 93.50 90 ARG A O 1
ATOM 755 N N . LEU A 1 91 ? -1.768 2.087 -11.341 1.00 91.62 91 LEU A N 1
ATOM 756 C CA . LEU A 1 91 ? -2.027 0.661 -11.112 1.00 91.62 91 LEU A CA 1
ATOM 757 C C . LEU A 1 91 ? -2.646 -0.051 -12.328 1.00 91.62 91 LEU A C 1
ATOM 759 O O . LEU A 1 91 ? -2.464 -1.253 -12.503 1.00 91.62 91 LEU A O 1
ATOM 763 N N . ASP A 1 92 ? -3.333 0.672 -13.209 1.00 89.56 92 ASP A N 1
ATOM 764 C CA . ASP A 1 92 ? -3.844 0.161 -14.483 1.00 89.56 92 ASP A CA 1
ATOM 765 C C . ASP A 1 92 ? -2.731 -0.260 -15.455 1.00 89.56 92 ASP A C 1
ATOM 767 O O . ASP A 1 92 ? -2.909 -1.223 -16.206 1.00 89.56 92 ASP A O 1
ATOM 771 N N . PHE A 1 93 ? -1.605 0.457 -15.429 1.00 86.50 93 PHE A N 1
ATOM 772 C CA . PHE A 1 93 ? -0.414 0.185 -16.226 1.00 86.50 93 PHE A CA 1
ATOM 773 C C . PHE A 1 93 ? 0.477 -0.851 -15.538 1.00 86.50 93 PHE A C 1
ATOM 775 O O . PHE A 1 93 ? 0.854 -1.838 -16.161 1.00 86.50 93 PHE A O 1
ATOM 782 N N . VAL A 1 94 ? 0.700 -0.699 -14.228 1.00 84.75 94 VAL A N 1
ATOM 783 C CA . VAL A 1 94 ? 1.456 -1.658 -13.401 1.00 84.75 94 VAL A CA 1
ATOM 784 C C . VAL A 1 94 ? 0.883 -3.071 -13.529 1.00 84.75 94 VAL A C 1
ATOM 786 O O . VAL A 1 94 ? 1.619 -4.009 -13.799 1.00 84.75 94 VAL A O 1
ATOM 789 N N . THR A 1 95 ? -0.442 -3.226 -13.431 1.00 84.81 95 THR A N 1
ATOM 790 C CA . THR A 1 95 ? -1.101 -4.545 -13.519 1.00 84.81 95 THR A CA 1
ATOM 791 C C . THR A 1 95 ? -1.023 -5.211 -14.896 1.00 84.81 95 THR A C 1
ATOM 793 O O . THR A 1 95 ? -1.424 -6.365 -15.030 1.00 84.81 95 THR A O 1
ATOM 796 N N . LYS A 1 96 ? -0.567 -4.502 -15.936 1.00 85.69 96 LYS A N 1
ATOM 797 C CA . LYS A 1 96 ? -0.332 -5.058 -17.280 1.00 85.69 96 LYS A CA 1
ATOM 798 C C . LYS A 1 96 ? 1.121 -5.472 -17.501 1.00 85.69 96 LYS A C 1
ATOM 800 O O . LYS A 1 96 ? 1.380 -6.231 -18.426 1.00 85.69 96 LYS A O 1
ATOM 805 N N . GLU A 1 97 ? 2.036 -4.962 -16.684 1.00 84.25 97 GLU A N 1
ATOM 806 C CA . GLU A 1 97 ? 3.484 -5.125 -16.840 1.00 84.25 97 GLU A CA 1
ATOM 807 C C . GLU A 1 97 ? 4.132 -5.509 -15.504 1.00 84.25 97 GLU A C 1
ATOM 809 O O . GLU A 1 97 ? 5.160 -4.956 -15.109 1.00 84.25 97 GLU A O 1
ATOM 814 N N . PHE A 1 98 ? 3.502 -6.431 -14.767 1.00 79.25 98 PHE A N 1
ATOM 815 C CA . PHE A 1 98 ? 4.018 -6.901 -13.477 1.00 79.25 98 PHE A CA 1
ATOM 816 C C . PHE A 1 98 ? 5.440 -7.474 -13.579 1.00 79.25 98 PHE A C 1
ATOM 818 O O . PHE A 1 98 ? 6.193 -7.403 -12.621 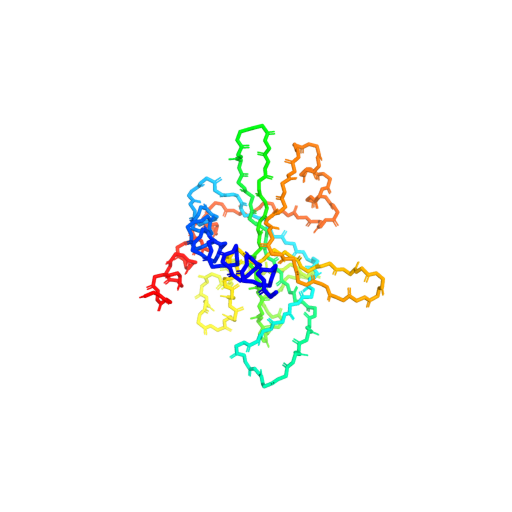1.00 79.25 98 PHE A O 1
ATOM 825 N N . ASP A 1 99 ? 5.834 -7.986 -14.743 1.00 74.94 99 ASP A N 1
ATOM 826 C CA . ASP A 1 99 ? 7.184 -8.463 -15.050 1.00 74.94 99 ASP A CA 1
ATOM 827 C C . ASP A 1 99 ? 8.249 -7.350 -15.082 1.00 74.94 99 ASP A C 1
ATOM 829 O O . ASP A 1 99 ? 9.436 -7.625 -14.922 1.00 74.94 99 ASP A O 1
ATOM 833 N N . LYS A 1 100 ? 7.839 -6.090 -15.274 1.00 72.88 100 LYS A N 1
ATOM 834 C CA . LYS A 1 100 ? 8.727 -4.914 -15.349 1.00 72.88 100 LYS A CA 1
ATOM 835 C C . LYS A 1 100 ? 8.707 -4.056 -14.085 1.00 72.88 100 LYS A C 1
ATOM 837 O O . LYS A 1 100 ? 9.433 -3.061 -14.000 1.00 72.88 100 LYS A O 1
ATOM 842 N N . VAL A 1 101 ? 7.859 -4.404 -13.121 1.00 70.56 101 VAL A N 1
ATOM 843 C CA . VAL A 1 101 ? 7.685 -3.684 -11.861 1.00 70.56 101 VAL A CA 1
ATOM 844 C C . VAL A 1 101 ? 8.092 -4.606 -10.724 1.00 70.56 101 VAL A C 1
ATOM 846 O O . VAL A 1 101 ? 7.570 -5.706 -10.592 1.00 70.56 101 VAL A O 1
ATOM 849 N N . TYR A 1 102 ? 8.978 -4.133 -9.853 1.00 68.81 102 TYR A N 1
ATOM 850 C CA . TYR A 1 102 ? 9.236 -4.804 -8.587 1.00 68.81 102 TYR A CA 1
ATOM 851 C C . TYR A 1 102 ? 8.031 -4.579 -7.685 1.00 68.81 102 TYR A C 1
ATOM 853 O O . TYR A 1 102 ? 7.866 -3.540 -7.038 1.00 68.81 102 TYR A O 1
ATOM 861 N N . PHE A 1 103 ? 7.134 -5.554 -7.716 1.00 70.50 103 PHE A N 1
ATOM 862 C CA . PHE A 1 103 ? 5.934 -5.575 -6.910 1.00 70.50 103 PHE A CA 1
ATOM 863 C C . PHE A 1 103 ? 6.130 -6.587 -5.790 1.00 70.50 103 PHE A C 1
ATOM 865 O O . PHE A 1 103 ? 5.800 -7.765 -5.916 1.00 70.50 103 PHE A O 1
ATOM 872 N N . THR A 1 104 ? 6.741 -6.133 -4.699 1.00 62.34 104 THR A N 1
ATOM 873 C CA . THR A 1 104 ? 7.067 -7.033 -3.598 1.00 62.34 104 THR A CA 1
ATOM 874 C C . THR A 1 104 ? 5.883 -7.134 -2.660 1.00 62.34 104 THR A C 1
ATOM 876 O O . THR A 1 104 ? 5.469 -6.165 -2.008 1.00 62.34 104 THR A O 1
ATOM 879 N N . TYR A 1 105 ? 5.357 -8.351 -2.577 1.00 56.66 105 TYR A N 1
ATOM 880 C CA . TYR A 1 105 ? 4.341 -8.689 -1.609 1.00 56.66 105 TYR A CA 1
ATOM 881 C C . TYR A 1 105 ? 4.968 -8.872 -0.234 1.00 56.66 105 TYR A C 1
ATOM 883 O O . TYR A 1 105 ? 5.431 -9.945 0.136 1.00 56.66 105 TYR A O 1
ATOM 891 N N . PHE A 1 106 ? 4.945 -7.806 0.553 1.00 56.97 106 PHE A N 1
ATOM 892 C CA . PHE A 1 106 ? 5.139 -7.903 1.992 1.00 56.97 106 PHE A CA 1
ATOM 893 C C . PHE A 1 106 ? 3.798 -8.196 2.657 1.00 56.97 106 PHE A C 1
ATOM 895 O O . PHE A 1 106 ? 3.256 -7.423 3.443 1.00 56.97 106 PHE A O 1
ATOM 902 N N . SER A 1 107 ? 3.262 -9.360 2.306 1.00 44.03 107 SER A N 1
ATOM 903 C CA . SER A 1 107 ? 2.317 -10.069 3.151 1.00 44.03 107 SER A CA 1
ATOM 904 C C . SER A 1 107 ? 2.881 -10.071 4.573 1.00 44.03 107 SER A C 1
ATOM 906 O O . SER A 1 107 ? 4.034 -10.442 4.785 1.00 44.03 107 SER A O 1
ATOM 908 N N . ALA A 1 108 ? 2.124 -9.578 5.546 1.00 45.06 108 ALA A N 1
ATOM 909 C CA . ALA A 1 108 ? 2.480 -9.718 6.959 1.00 45.06 108 ALA A CA 1
ATOM 910 C C . ALA A 1 108 ? 3.766 -9.061 7.477 1.00 45.06 108 ALA A C 1
ATOM 912 O O . ALA A 1 108 ? 4.189 -9.401 8.579 1.00 45.06 108 ALA A O 1
ATOM 913 N N . GLN A 1 109 ? 4.379 -8.113 6.766 1.00 47.53 109 GLN A N 1
ATOM 914 C CA . GLN A 1 109 ? 5.450 -7.294 7.346 1.00 47.53 109 GLN A CA 1
ATOM 915 C C . GLN A 1 109 ? 4.897 -5.886 7.573 1.00 47.53 109 GLN A C 1
ATOM 917 O O . GLN A 1 109 ? 4.627 -5.143 6.628 1.00 47.53 109 GLN A O 1
ATOM 922 N N . PRO A 1 110 ? 4.588 -5.536 8.819 1.00 46.50 110 PRO A N 1
ATOM 923 C CA . PRO A 1 110 ? 3.866 -4.319 9.100 1.00 46.50 110 PRO A CA 1
ATOM 924 C C . PRO A 1 110 ? 4.751 -3.107 8.931 1.00 46.50 110 PRO A C 1
ATOM 926 O O . PRO A 1 110 ? 5.959 -3.128 9.162 1.00 46.50 110 PRO A O 1
ATOM 929 N N . GLY A 1 111 ? 4.092 -2.056 8.460 1.00 49.00 111 GLY A N 1
ATOM 930 C CA . GLY A 1 111 ? 4.739 -0.868 7.940 1.00 49.00 111 GLY A CA 1
ATOM 931 C C . GLY A 1 111 ? 5.797 -0.303 8.877 1.00 49.00 111 GLY A C 1
ATOM 932 O O . GLY A 1 111 ? 5.715 -0.402 10.099 1.00 49.00 111 GLY A O 1
ATOM 933 N N . THR A 1 112 ? 6.797 0.325 8.288 1.00 57.75 112 THR A N 1
ATOM 934 C CA . THR A 1 112 ? 7.902 0.929 9.021 1.00 57.75 112 THR A CA 1
ATOM 935 C C . THR A 1 112 ? 7.454 2.255 9.632 1.00 57.75 112 THR A C 1
ATOM 937 O O . THR A 1 112 ? 6.777 3.055 8.987 1.00 57.75 112 THR A O 1
ATOM 940 N N . TYR A 1 113 ? 7.853 2.525 10.873 1.00 57.03 113 TYR A N 1
ATOM 941 C CA . TYR A 1 113 ? 7.672 3.840 11.495 1.00 57.03 113 TYR A CA 1
ATOM 942 C C . TYR A 1 113 ? 8.998 4.362 12.040 1.00 57.03 113 TYR A C 1
ATOM 944 O O . TYR A 1 113 ? 9.923 3.597 12.321 1.00 57.03 113 TYR A O 1
ATOM 952 N N . VAL A 1 114 ? 9.102 5.683 12.175 1.00 60.16 114 VAL A N 1
ATOM 953 C CA . VAL A 1 114 ? 10.256 6.326 12.806 1.00 60.16 114 VAL A CA 1
ATOM 954 C C . VAL A 1 114 ? 9.943 6.530 14.284 1.00 60.16 114 VAL A C 1
ATOM 956 O O . VAL A 1 114 ? 8.965 7.189 14.630 1.00 60.16 114 VAL A O 1
ATOM 959 N N . LYS A 1 115 ? 10.787 5.991 15.164 1.00 52.69 115 LYS A N 1
ATOM 960 C CA . LYS A 1 115 ? 10.756 6.252 16.606 1.00 52.69 115 LYS A CA 1
ATOM 961 C C . LYS A 1 115 ? 12.109 6.796 17.027 1.00 52.69 115 LYS A C 1
ATOM 963 O O . LYS A 1 115 ? 13.120 6.142 16.799 1.00 52.69 115 LYS A O 1
ATOM 968 N N . GLU A 1 116 ? 12.128 7.988 17.623 1.00 72.38 116 GLU A N 1
ATOM 969 C CA . GLU A 1 116 ? 13.369 8.618 18.113 1.00 72.38 116 GLU A CA 1
ATOM 970 C C . GLU A 1 116 ? 14.454 8.722 17.018 1.00 72.38 116 GLU A C 1
ATOM 972 O O . GLU A 1 116 ? 15.632 8.461 17.247 1.00 72.38 116 GLU A O 1
ATOM 977 N N . GLY A 1 117 ? 14.044 9.041 15.785 1.00 69.50 117 GLY A N 1
ATOM 978 C CA . GLY A 1 117 ? 14.944 9.131 14.628 1.00 69.50 117 GLY A CA 1
ATOM 979 C C . GLY A 1 117 ? 15.411 7.784 14.060 1.00 69.50 117 GLY A C 1
ATOM 980 O O . GLY A 1 117 ? 16.121 7.770 13.058 1.00 69.50 117 GLY A O 1
ATOM 981 N N . LYS A 1 118 ? 14.999 6.652 14.644 1.00 62.84 118 LYS A N 1
ATOM 982 C CA . LYS A 1 118 ? 15.324 5.303 14.162 1.00 62.84 118 LYS A CA 1
ATOM 983 C C . LYS A 1 118 ? 14.151 4.702 13.394 1.00 62.84 118 LYS A C 1
ATOM 985 O O . LYS A 1 118 ? 13.017 4.732 13.871 1.00 62.84 118 LYS A O 1
ATOM 990 N N . LYS A 1 119 ? 14.427 4.138 12.216 1.00 65.19 119 LYS A N 1
ATOM 991 C CA . LYS A 1 119 ? 13.460 3.351 11.436 1.00 65.19 119 LYS A CA 1
ATOM 992 C C . LYS A 1 119 ? 13.288 1.984 12.109 1.00 65.19 119 LYS A C 1
ATOM 994 O O . LYS A 1 119 ? 14.280 1.305 12.358 1.00 65.19 119 LYS A O 1
ATOM 999 N N . ILE A 1 120 ? 12.053 1.614 12.444 1.00 57.91 120 ILE A N 1
ATOM 1000 C CA . ILE A 1 120 ? 11.720 0.344 13.102 1.00 57.91 120 ILE A CA 1
ATOM 1001 C C . ILE A 1 120 ? 10.825 -0.483 12.180 1.00 57.91 120 ILE A C 1
ATOM 1003 O O . ILE A 1 120 ? 9.759 -0.020 11.768 1.00 57.91 120 ILE A O 1
ATOM 1007 N N . GLU A 1 121 ? 11.254 -1.716 11.902 1.00 58.72 121 GLU A N 1
ATOM 1008 C CA . GLU A 1 121 ? 10.405 -2.763 11.333 1.00 58.72 121 GLU A CA 1
ATOM 1009 C C . GLU A 1 121 ? 9.373 -3.170 12.375 1.00 58.72 121 GLU A C 1
ATOM 1011 O O . GLU A 1 121 ? 9.686 -3.572 13.499 1.00 58.72 121 GLU A O 1
ATOM 1016 N N . ARG A 1 122 ? 8.111 -3.017 12.017 1.00 57.09 122 ARG A N 1
ATOM 1017 C CA . ARG A 1 122 ? 7.004 -3.485 12.834 1.00 57.09 122 ARG A CA 1
ATOM 1018 C C . ARG A 1 122 ? 6.840 -4.967 12.479 1.00 57.09 122 ARG A C 1
ATOM 1020 O O . ARG A 1 122 ? 7.067 -5.323 11.333 1.00 57.09 122 ARG A O 1
ATOM 1027 N N . MET A 1 123 ? 6.429 -5.822 13.425 1.00 51.53 123 MET A N 1
ATOM 1028 C CA . MET A 1 123 ? 6.148 -7.251 13.145 1.00 51.53 123 MET A CA 1
ATOM 1029 C C . MET A 1 123 ? 4.663 -7.665 13.215 1.00 51.53 123 MET A C 1
ATOM 1031 O O . MET A 1 123 ? 4.345 -8.766 12.802 1.00 51.53 123 MET A O 1
ATOM 1035 N N . THR A 1 124 ? 3.732 -6.814 13.682 1.00 53.31 124 THR A N 1
ATOM 1036 C CA . THR A 1 124 ? 2.266 -7.079 13.655 1.00 53.31 124 THR A CA 1
ATOM 1037 C C . THR A 1 124 ? 1.427 -6.048 12.877 1.00 53.31 124 THR A C 1
ATOM 1039 O O . THR A 1 124 ? 1.727 -4.853 12.940 1.00 53.31 124 THR A O 1
ATOM 1042 N N . TYR A 1 125 ? 0.384 -6.495 12.162 1.00 65.06 125 TYR A N 1
ATOM 1043 C CA . TYR A 1 125 ? -0.556 -5.628 11.431 1.00 65.06 125 TYR A CA 1
ATOM 1044 C C . TYR A 1 125 ? -1.150 -4.538 12.323 1.00 65.06 125 TYR A C 1
ATOM 1046 O O . TYR A 1 125 ? -1.323 -4.721 13.531 1.00 65.06 125 TYR A O 1
ATOM 1054 N N . GLU A 1 126 ? -1.509 -3.409 11.721 1.00 71.81 126 GLU A N 1
ATOM 1055 C CA . GLU A 1 126 ? -2.191 -2.342 12.442 1.00 71.81 126 GLU A CA 1
ATOM 1056 C C . GLU A 1 126 ? -3.690 -2.641 12.508 1.00 71.81 126 GLU A C 1
ATOM 1058 O O . GLU A 1 126 ? -4.306 -2.983 11.500 1.00 71.81 126 GLU A O 1
ATOM 1063 N N . THR A 1 127 ? -4.261 -2.557 13.710 1.00 83.69 127 THR A N 1
ATOM 1064 C CA . THR A 1 127 ? -5.695 -2.752 13.937 1.00 83.69 127 THR A CA 1
ATOM 1065 C C . THR A 1 127 ? -6.325 -1.411 14.288 1.00 83.69 127 THR A C 1
ATOM 1067 O O . THR A 1 127 ? -5.925 -0.794 15.273 1.00 83.69 127 THR A O 1
ATOM 1070 N N . LEU A 1 128 ? -7.309 -0.981 13.503 1.00 86.44 128 LEU A N 1
ATOM 1071 C CA . LEU A 1 128 ? -7.944 0.333 13.593 1.00 86.44 128 LEU A CA 1
ATOM 1072 C C . LEU A 1 128 ? -9.451 0.198 13.834 1.00 86.44 128 LEU A C 1
ATOM 1074 O O . LEU A 1 128 ? -10.093 -0.719 13.321 1.00 86.44 128 LEU A O 1
ATOM 1078 N N . THR A 1 129 ? -10.039 1.130 14.582 1.00 93.00 129 THR A N 1
ATOM 1079 C CA . THR A 1 129 ? -11.493 1.352 14.548 1.00 93.00 129 THR A CA 1
ATOM 1080 C C . THR A 1 129 ? -11.908 1.964 13.203 1.00 93.00 129 THR A C 1
ATOM 1082 O O . THR A 1 129 ? -11.064 2.370 12.405 1.00 93.00 129 THR A O 1
ATOM 1085 N N . ALA A 1 130 ? -13.215 2.058 12.936 1.00 94.81 130 ALA A N 1
ATOM 1086 C CA . ALA A 1 130 ? -13.716 2.708 11.721 1.00 94.81 130 ALA A CA 1
ATOM 1087 C C . ALA A 1 130 ? -13.254 4.174 11.596 1.00 94.81 130 ALA A C 1
ATOM 1089 O O . ALA A 1 130 ? -12.794 4.579 10.532 1.00 94.81 130 ALA A O 1
ATOM 1090 N N . GLU A 1 131 ? -13.329 4.937 12.689 1.00 94.31 131 GLU A N 1
ATOM 1091 C CA . GLU A 1 131 ? -12.907 6.344 12.736 1.00 94.31 131 GLU A CA 1
ATOM 1092 C C . GLU A 1 131 ? -11.395 6.485 12.513 1.00 94.31 131 GLU A C 1
ATOM 1094 O O . GLU A 1 131 ? -10.954 7.279 11.685 1.00 94.31 131 GLU A O 1
ATOM 1099 N N . GLN A 1 132 ? -10.597 5.636 13.169 1.00 94.00 132 GLN A N 1
ATOM 1100 C CA . GLN A 1 132 ? -9.146 5.623 12.982 1.00 94.00 132 GLN A CA 1
ATOM 1101 C C . GLN A 1 132 ? -8.750 5.238 11.554 1.00 94.00 132 GLN A C 1
ATOM 1103 O O . GLN A 1 132 ? -7.788 5.781 11.022 1.00 94.00 132 GLN A O 1
ATOM 1108 N N . LEU A 1 133 ? -9.475 4.312 10.918 1.00 94.94 133 LEU A N 1
ATOM 1109 C CA . LEU A 1 133 ? -9.236 3.948 9.523 1.00 94.94 133 LEU A CA 1
ATOM 1110 C C . LEU A 1 133 ? -9.522 5.125 8.581 1.00 94.94 133 LEU A C 1
ATOM 1112 O O . LEU A 1 133 ? -8.754 5.356 7.647 1.00 94.94 133 LEU A O 1
ATOM 1116 N N . GLU A 1 134 ? -10.607 5.866 8.806 1.00 96.44 134 GLU A N 1
ATOM 1117 C CA . GLU A 1 134 ? -10.941 7.038 7.993 1.00 96.44 134 GLU A CA 1
ATOM 1118 C C . GLU A 1 134 ? -9.845 8.108 8.079 1.00 96.44 134 GLU A C 1
ATOM 1120 O O . GLU A 1 134 ? -9.348 8.575 7.047 1.00 96.44 134 GLU A O 1
ATOM 1125 N N . GLU A 1 135 ? -9.409 8.443 9.296 1.00 95.50 135 GLU A N 1
ATOM 1126 C CA . GLU A 1 135 ? -8.308 9.382 9.525 1.00 95.50 135 GLU A CA 1
ATOM 1127 C C . GLU A 1 135 ? -7.007 8.881 8.883 1.00 95.50 135 GLU A C 1
ATOM 1129 O O . GLU A 1 135 ? -6.374 9.599 8.105 1.00 95.50 135 GLU A O 1
ATOM 1134 N N . PHE A 1 136 ? -6.668 7.609 9.102 1.00 92.38 136 PHE A N 1
ATOM 1135 C CA . PHE A 1 136 ? -5.484 6.959 8.546 1.00 92.38 136 PHE A CA 1
ATOM 1136 C C . PHE A 1 136 ? -5.417 7.051 7.012 1.00 92.38 136 PHE A C 1
ATOM 1138 O O . PHE A 1 136 ? -4.356 7.360 6.450 1.00 92.38 136 PHE A O 1
ATOM 1145 N N . LEU A 1 137 ? -6.534 6.780 6.324 1.00 95.69 137 LEU A N 1
ATOM 1146 C CA . LEU A 1 137 ? -6.624 6.844 4.863 1.00 95.69 137 LEU A CA 1
ATOM 1147 C C . LEU A 1 137 ? -6.527 8.292 4.371 1.00 95.69 137 LEU A C 1
ATOM 1149 O O . LEU A 1 137 ? -5.853 8.560 3.372 1.00 95.69 137 LEU A O 1
ATOM 1153 N N . LYS A 1 138 ? -7.143 9.235 5.089 1.00 96.94 138 LYS A N 1
ATOM 1154 C CA . LYS A 1 138 ? -7.099 10.666 4.773 1.00 96.94 138 LYS A CA 1
ATOM 1155 C C . LYS A 1 138 ? -5.687 11.242 4.898 1.00 96.94 138 LYS A C 1
ATOM 1157 O O . LYS A 1 138 ? -5.226 11.903 3.969 1.00 96.94 138 LYS A O 1
ATOM 1162 N N . GLU A 1 139 ? -4.969 10.950 5.983 1.00 93.06 139 GLU A N 1
ATOM 1163 C CA . GLU A 1 139 ? -3.568 11.364 6.184 1.00 93.06 139 GLU A CA 1
ATOM 1164 C C . GLU A 1 139 ? -2.650 10.882 5.054 1.00 93.06 139 GLU A C 1
ATOM 1166 O O . GLU A 1 139 ? -1.734 11.583 4.607 1.00 93.06 139 GLU A O 1
ATOM 1171 N N . ARG A 1 140 ? -2.924 9.673 4.556 1.00 93.81 140 ARG A N 1
ATOM 1172 C CA . ARG A 1 140 ? -2.179 9.046 3.461 1.00 93.81 140 ARG A CA 1
ATOM 1173 C C . ARG A 1 140 ? -2.680 9.459 2.090 1.00 93.81 140 ARG A C 1
ATOM 1175 O O . ARG A 1 140 ? -2.142 8.972 1.100 1.00 93.81 140 ARG A O 1
ATOM 1182 N N . ASN A 1 141 ? -3.664 10.353 2.000 1.00 97.38 141 ASN A N 1
ATOM 1183 C CA . ASN A 1 141 ? -4.259 10.760 0.731 1.00 97.38 141 ASN A CA 1
ATOM 1184 C C . ASN A 1 141 ? -4.666 9.528 -0.112 1.00 97.38 141 ASN A C 1
ATOM 1186 O O . ASN A 1 141 ? -4.397 9.444 -1.314 1.00 97.38 141 ASN A O 1
ATOM 1190 N N . ALA A 1 142 ? -5.214 8.513 0.560 1.00 97.50 142 ALA A N 1
ATOM 1191 C CA . ALA A 1 142 ? -5.460 7.199 -0.005 1.00 97.50 142 ALA A CA 1
ATOM 1192 C C . ALA A 1 142 ? -6.778 7.178 -0.791 1.00 97.50 142 ALA A C 1
ATOM 1194 O O . ALA A 1 142 ? -7.804 7.685 -0.340 1.00 97.50 142 ALA A O 1
ATOM 1195 N N . LYS A 1 143 ? -6.759 6.564 -1.975 1.00 97.56 143 LYS A N 1
ATOM 1196 C CA . LYS A 1 143 ? -7.911 6.435 -2.874 1.00 97.56 143 LYS A CA 1
ATOM 1197 C C . LYS A 1 143 ? -8.239 4.963 -3.059 1.00 97.56 143 LYS A C 1
ATOM 1199 O O . LYS A 1 143 ? -7.338 4.176 -3.345 1.00 97.56 143 LYS A O 1
ATOM 1204 N N . LYS A 1 144 ? -9.512 4.585 -2.915 1.00 97.62 144 LYS A N 1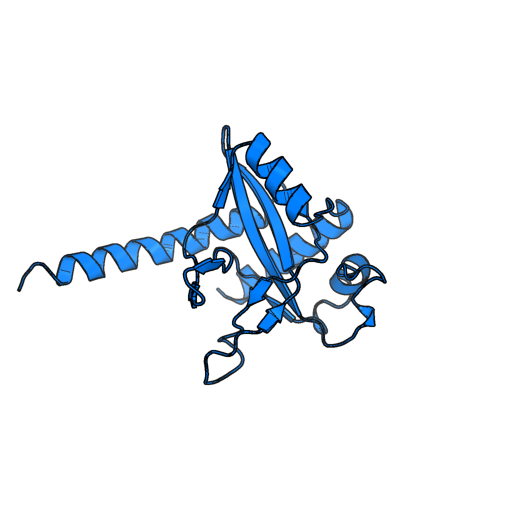
ATOM 1205 C CA . LYS A 1 144 ? -9.944 3.210 -3.198 1.00 97.62 144 LYS A CA 1
ATOM 1206 C C . LYS A 1 144 ? -9.625 2.876 -4.658 1.00 97.62 144 LYS A C 1
ATOM 1208 O O . LYS A 1 144 ? -9.888 3.681 -5.548 1.00 97.62 144 LYS A O 1
ATOM 1213 N N . VAL A 1 145 ? -9.049 1.703 -4.883 1.00 96.75 145 VAL A N 1
ATOM 1214 C CA . VAL A 1 145 ? -8.698 1.206 -6.216 1.00 96.75 145 VAL A CA 1
ATOM 1215 C C . VAL A 1 145 ? -9.932 0.613 -6.904 1.00 96.75 145 VAL A C 1
ATOM 1217 O O . VAL A 1 145 ? -10.768 -0.007 -6.249 1.00 96.75 145 VAL A O 1
ATOM 1220 N N . ASP A 1 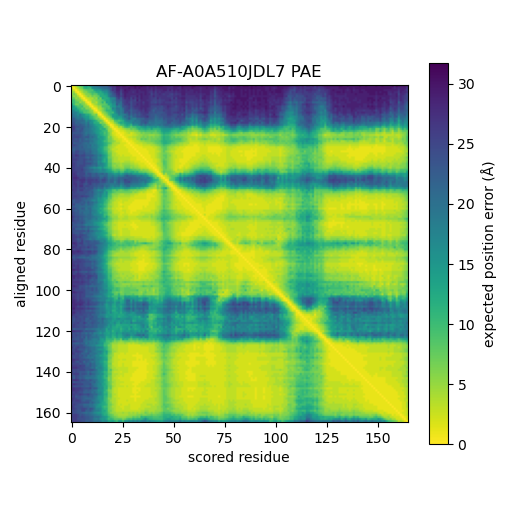146 ? -10.043 0.761 -8.226 1.00 96.44 146 ASP A N 1
ATOM 1221 C CA . ASP A 1 146 ? -11.139 0.165 -9.003 1.00 96.44 146 ASP A CA 1
ATOM 1222 C C . ASP A 1 146 ? -11.164 -1.362 -8.882 1.00 96.44 146 ASP A C 1
ATOM 1224 O O . ASP A 1 146 ? -10.123 -2.017 -8.945 1.00 96.44 146 ASP A O 1
ATOM 1228 N N . ASP A 1 147 ? -12.355 -1.953 -8.784 1.00 94.38 147 ASP A N 1
ATOM 1229 C CA . ASP A 1 147 ? -12.528 -3.383 -8.487 1.00 94.38 147 ASP A CA 1
ATOM 1230 C C . ASP A 1 147 ? -11.806 -4.306 -9.495 1.00 94.38 147 ASP A C 1
ATOM 1232 O O . ASP A 1 147 ? -11.187 -5.298 -9.104 1.00 94.38 147 ASP A O 1
ATOM 1236 N N . ASN A 1 148 ? -11.777 -3.946 -10.785 1.00 95.06 148 ASN A N 1
ATOM 1237 C CA . ASN A 1 148 ? -11.044 -4.697 -11.817 1.00 95.06 148 ASN A CA 1
ATOM 1238 C C . ASN A 1 148 ? -9.516 -4.631 -11.647 1.00 95.06 148 ASN A C 1
ATOM 1240 O O . ASN A 1 148 ? -8.798 -5.557 -12.028 1.00 95.06 148 ASN A O 1
ATOM 1244 N N . ILE A 1 149 ? -8.995 -3.522 -11.119 1.00 94.38 149 ILE A N 1
ATOM 1245 C CA . ILE A 1 149 ? -7.569 -3.376 -10.807 1.00 94.38 149 ILE A CA 1
ATOM 1246 C C . ILE A 1 149 ? -7.262 -4.146 -9.520 1.00 94.38 149 ILE A C 1
ATOM 1248 O O . ILE A 1 149 ? -6.295 -4.904 -9.494 1.00 94.38 149 ILE A O 1
ATOM 1252 N N . GLN A 1 150 ? -8.118 -4.034 -8.496 1.00 94.12 150 GLN A N 1
ATOM 1253 C CA . GLN A 1 150 ? -7.985 -4.795 -7.250 1.00 94.12 150 GLN A CA 1
ATOM 1254 C C . GLN A 1 150 ? -7.916 -6.300 -7.514 1.00 94.12 150 GLN A C 1
ATOM 1256 O O . GLN A 1 150 ? -7.034 -6.968 -6.983 1.00 94.12 150 GLN A O 1
ATOM 1261 N N . LYS A 1 151 ? -8.804 -6.826 -8.368 1.00 92.12 151 LYS A N 1
ATOM 1262 C CA . LYS A 1 151 ? -8.806 -8.239 -8.764 1.00 92.12 151 LYS A CA 1
ATOM 1263 C C . LYS A 1 151 ? -7.451 -8.674 -9.334 1.00 92.12 151 LYS A C 1
ATOM 1265 O O . LYS A 1 151 ? -6.881 -9.639 -8.843 1.00 92.12 151 LYS A O 1
ATOM 1270 N N . ARG A 1 152 ? -6.912 -7.929 -10.307 1.00 91.00 152 ARG A N 1
ATOM 1271 C CA . ARG A 1 152 ? -5.618 -8.245 -10.942 1.00 91.00 152 ARG A CA 1
ATOM 1272 C C . ARG A 1 152 ? -4.447 -8.188 -9.964 1.00 91.00 152 ARG A C 1
ATOM 1274 O O . ARG A 1 152 ? -3.566 -9.036 -10.030 1.00 91.00 152 ARG A O 1
ATOM 1281 N N . ILE A 1 153 ? -4.443 -7.209 -9.055 1.00 89.25 153 ILE A N 1
ATOM 1282 C CA . ILE A 1 153 ? -3.427 -7.125 -7.996 1.00 89.25 153 ILE A CA 1
ATOM 1283 C C . ILE A 1 153 ? -3.497 -8.369 -7.113 1.00 89.25 153 ILE A C 1
ATOM 1285 O O . ILE A 1 153 ? -2.488 -9.036 -6.936 1.00 89.25 153 ILE A O 1
ATOM 1289 N N . LYS A 1 154 ? -4.682 -8.725 -6.612 1.00 87.44 154 LYS A N 1
ATOM 1290 C CA . LYS A 1 154 ? -4.861 -9.899 -5.746 1.00 87.44 154 LYS A CA 1
ATOM 1291 C C . LYS A 1 154 ? -4.469 -11.204 -6.436 1.00 87.44 154 LYS A C 1
ATOM 1293 O O . LYS A 1 154 ? -3.791 -12.017 -5.828 1.00 87.44 154 LYS A O 1
ATOM 1298 N N . GLU A 1 155 ? -4.847 -11.393 -7.700 1.00 86.88 155 GLU A N 1
ATOM 1299 C CA . GLU A 1 155 ? -4.445 -12.566 -8.492 1.00 86.88 155 GLU A CA 1
ATOM 1300 C C . GLU A 1 155 ? -2.919 -12.673 -8.613 1.00 86.88 155 GLU A C 1
ATOM 1302 O O . GLU A 1 155 ? -2.361 -13.752 -8.422 1.00 86.88 155 GLU A O 1
ATOM 1307 N N . HIS A 1 156 ? -2.235 -11.553 -8.865 1.00 84.19 156 HIS A N 1
ATOM 1308 C CA . HIS A 1 156 ? -0.776 -11.523 -8.911 1.00 84.19 156 HIS A CA 1
ATOM 1309 C C . HIS A 1 156 ? -0.141 -11.810 -7.542 1.00 84.19 156 HIS A C 1
ATOM 1311 O O . HIS A 1 156 ? 0.816 -12.576 -7.461 1.00 84.19 156 HIS A O 1
ATOM 1317 N N . LEU A 1 157 ? -0.698 -11.258 -6.461 1.00 80.06 157 LEU A N 1
ATOM 1318 C CA . LEU A 1 157 ? -0.223 -11.496 -5.096 1.00 80.06 157 LEU A CA 1
ATOM 1319 C C . LEU A 1 157 ? -0.402 -12.955 -4.653 1.00 80.06 157 LEU A C 1
ATOM 1321 O O . LEU A 1 157 ? 0.525 -13.544 -4.106 1.00 80.06 157 LEU A O 1
ATOM 1325 N N . LEU A 1 158 ? -1.548 -13.569 -4.966 1.00 80.38 158 LEU A N 1
ATOM 1326 C CA . LEU A 1 158 ? -1.780 -15.000 -4.743 1.00 80.38 158 LEU A CA 1
ATOM 1327 C C . LEU A 1 158 ? -0.802 -15.867 -5.542 1.00 80.38 158 LEU A C 1
ATOM 1329 O O . LEU A 1 158 ? -0.348 -16.898 -5.048 1.00 80.38 158 LEU A O 1
ATOM 1333 N N . TRP A 1 159 ? -0.472 -15.461 -6.772 1.00 80.44 159 TRP A N 1
ATOM 1334 C CA . TRP A 1 159 ? 0.534 -16.151 -7.571 1.00 80.44 159 TRP A CA 1
ATOM 1335 C C . TRP A 1 159 ? 1.930 -16.050 -6.937 1.00 80.44 159 TRP A C 1
ATOM 1337 O O . TRP A 1 159 ? 2.591 -17.081 -6.804 1.00 80.44 159 TRP A O 1
ATOM 1347 N N . LEU A 1 160 ? 2.349 -14.864 -6.473 1.00 74.81 160 LEU A N 1
ATOM 1348 C CA . LEU A 1 160 ? 3.615 -14.679 -5.747 1.00 74.81 160 LEU A CA 1
ATOM 1349 C C . LEU A 1 160 ? 3.683 -15.562 -4.492 1.00 74.81 160 LEU A C 1
ATOM 1351 O O .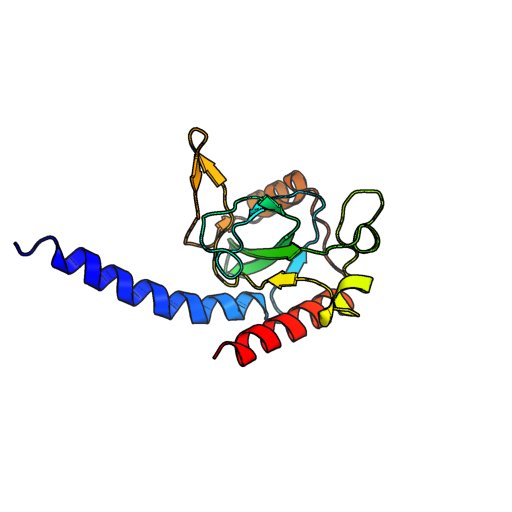 LEU A 1 160 ? 4.684 -16.246 -4.287 1.00 74.81 160 LEU A O 1
ATOM 1355 N N . ASP A 1 161 ? 2.603 -15.615 -3.705 1.00 71.25 161 ASP A N 1
ATOM 1356 C CA . ASP A 1 161 ? 2.503 -16.506 -2.541 1.00 71.25 161 ASP A CA 1
ATOM 1357 C C . ASP A 1 161 ? 2.659 -17.981 -2.930 1.00 71.25 161 ASP A C 1
ATOM 1359 O O . ASP A 1 161 ? 3.295 -18.751 -2.212 1.00 71.25 161 ASP A O 1
ATOM 1363 N N . SER A 1 162 ? 2.071 -18.397 -4.056 1.00 70.88 162 SER A N 1
ATOM 1364 C CA . SER A 1 162 ? 2.160 -19.781 -4.533 1.00 70.88 162 SER A CA 1
ATOM 1365 C C . SER A 1 162 ? 3.536 -20.151 -5.086 1.00 70.88 162 SER A C 1
ATOM 1367 O O . SER A 1 162 ? 3.918 -21.307 -4.994 1.00 70.88 162 SER A O 1
ATOM 1369 N N . ALA A 1 163 ? 4.271 -19.189 -5.648 1.00 67.50 163 ALA A N 1
ATOM 1370 C CA . ALA A 1 163 ? 5.602 -19.406 -6.211 1.00 67.50 163 ALA A CA 1
ATOM 1371 C C . ALA A 1 163 ? 6.709 -19.417 -5.141 1.00 67.50 163 ALA A C 1
ATOM 1373 O O . ALA A 1 163 ? 7.797 -19.931 -5.393 1.00 67.50 163 ALA A O 1
ATOM 1374 N N . ALA A 1 164 ? 6.447 -18.830 -3.969 1.00 59.50 164 ALA A N 1
ATOM 1375 C CA . ALA A 1 164 ? 7.376 -18.776 -2.842 1.00 59.50 164 ALA A CA 1
ATOM 1376 C C . ALA A 1 164 ? 7.308 -20.003 -1.905 1.00 59.50 164 ALA A C 1
ATOM 1378 O O . ALA A 1 164 ? 8.180 -20.143 -1.046 1.00 59.50 164 ALA A O 1
ATOM 1379 N N . ASN A 1 165 ? 6.286 -20.859 -2.048 1.00 47.19 165 ASN A N 1
ATOM 1380 C CA . ASN A 1 165 ? 6.074 -22.095 -1.277 1.00 47.19 165 ASN A CA 1
ATOM 1381 C C . ASN A 1 165 ? 6.299 -23.340 -2.142 1.00 47.19 165 ASN A C 1
ATOM 1383 O O . ASN A 1 165 ? 6.624 -24.396 -1.554 1.00 47.19 165 ASN A O 1
#

Solvent-accessible surface area (backbone atoms only — not comparable to full-atom values): 9456 Å² total; per-residue (Å²): 132,72,79,67,59,61,64,58,61,61,55,62,62,51,61,63,56,44,6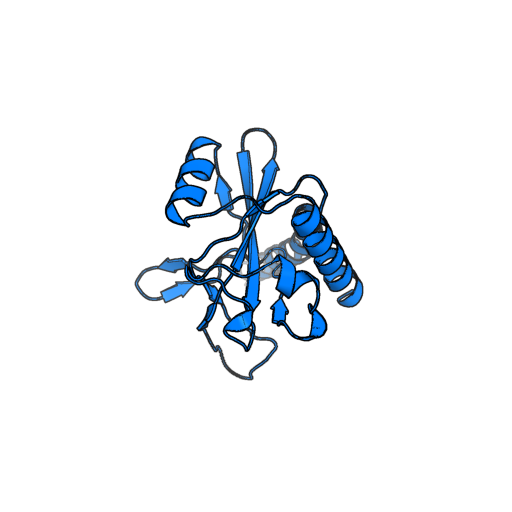9,58,64,24,55,54,60,46,39,90,76,29,46,48,26,43,24,50,50,64,46,63,41,65,63,67,91,78,46,100,56,95,57,74,43,78,30,39,39,36,40,31,37,32,79,53,92,86,31,31,42,40,45,44,33,44,47,48,60,95,49,74,83,46,36,47,100,79,50,29,67,34,55,80,58,44,71,72,39,56,92,73,33,53,68,48,77,36,61,59,50,20,72,57,46,75,56,97,89,39,82,40,84,38,76,62,65,49,77,28,46,68,70,53,45,53,50,55,35,56,79,40,62,46,40,80,51,57,69,76,50,44,51,50,50,26,55,51,50,51,46,54,57,61,74,77,107

Nearest PDB structures (foldseek):
  1tly-assembly2_B  TM=4.524E-01  e=4.464E+00  Escherichia coli
  5xlm-assembly2_B  TM=3.724E-01  e=7.087E+00  Mycobacterium tuberculosis H37Rv
  3brz-assembly1_A  TM=1.539E-01  e=7.509E+00  unclassified